Protein AF-A0A917EEJ2-F1 (afdb_monomer_lite)

Sequence (132 aa):
MGRVHAFSAGSQPAGRVHPQSFKLLEELGHDTSQARSKSWDEFAAPDAPEMDMVITVCASAAGETCPIWPGAPVRAHWGVDDPAAAPEDQWEDAFRTAYDILHRRATALLKLPVETMDAGELKAALDRIGKK

Radius of gyration: 15.25 Å; chains: 1; bounding box: 37×32×36 Å

Organism: NCBI:txid1387277

Secondary structure (DSSP, 8-state):
--SS-----BSS--SS--HHHHHHHHHTT---TT----BGGGGSSTTSPPPSEEEE-SHHHHHS-----TT--EEEE-----GGGS-GGGHHHHHHHHHHHHHHHHHHHTTS-GGG--HHHHHHHHHHHHT-

Structure (mmCIF, N/CA/C/O backbone):
data_AF-A0A917EEJ2-F1
#
_entry.id   AF-A0A917EEJ2-F1
#
loop_
_atom_site.group_PDB
_atom_site.id
_atom_site.type_symbol
_atom_site.label_atom_id
_atom_site.label_alt_id
_atom_site.label_comp_id
_atom_site.label_asym_id
_atom_site.label_entity_id
_atom_site.label_seq_id
_atom_site.pdbx_PDB_ins_code
_atom_site.Cartn_x
_atom_site.Cartn_y
_atom_site.Cartn_z
_atom_site.occupancy
_atom_site.B_iso_or_equiv
_atom_site.auth_seq_id
_atom_site.auth_comp_id
_atom_site.auth_asym_id
_atom_site.auth_atom_id
_atom_site.pdbx_PDB_model_num
ATOM 1 N N . MET A 1 1 ? 1.537 -21.174 -5.468 1.00 51.12 1 MET A N 1
ATOM 2 C CA . MET A 1 1 ? 2.395 -19.974 -5.568 1.00 51.12 1 MET A CA 1
ATOM 3 C C . MET A 1 1 ? 1.581 -18.871 -6.216 1.00 51.12 1 MET A C 1
ATOM 5 O O . MET A 1 1 ? 0.923 -19.145 -7.213 1.00 51.12 1 MET A O 1
ATOM 9 N N . GLY A 1 2 ? 1.523 -17.695 -5.588 1.00 72.31 2 GLY A N 1
ATOM 10 C CA . GLY A 1 2 ? 0.809 -16.533 -6.127 1.00 72.31 2 GLY A CA 1
ATOM 11 C C . GLY A 1 2 ? 1.629 -15.834 -7.213 1.00 72.31 2 GLY A C 1
ATOM 12 O O . GLY A 1 2 ? 2.841 -16.001 -7.260 1.00 72.31 2 GLY A O 1
ATOM 13 N N . ARG A 1 3 ? 0.969 -15.062 -8.086 1.00 89.62 3 ARG A N 1
ATOM 14 C CA . ARG A 1 3 ? 1.628 -14.314 -9.176 1.00 89.62 3 ARG A CA 1
ATOM 15 C C . ARG A 1 3 ? 2.523 -13.175 -8.667 1.00 89.62 3 ARG A C 1
ATOM 17 O O . ARG A 1 3 ? 3.504 -12.835 -9.305 1.00 89.62 3 ARG A O 1
ATOM 24 N N . VAL A 1 4 ? 2.171 -12.603 -7.515 1.00 90.81 4 VAL A N 1
ATOM 25 C CA . VAL A 1 4 ? 2.891 -11.508 -6.855 1.00 90.81 4 VAL A CA 1
ATOM 26 C C . VAL A 1 4 ? 3.161 -11.906 -5.410 1.00 90.81 4 VAL A C 1
ATOM 28 O O . VAL A 1 4 ? 2.267 -12.422 -4.734 1.00 90.81 4 VAL A O 1
ATOM 31 N N . HIS A 1 5 ? 4.377 -11.648 -4.935 1.00 91.69 5 HIS A N 1
ATOM 32 C CA . HIS A 1 5 ? 4.740 -11.757 -3.526 1.00 91.69 5 HIS A CA 1
ATOM 33 C C . HIS A 1 5 ? 4.785 -10.352 -2.926 1.00 91.69 5 HIS A C 1
ATOM 35 O O . HIS A 1 5 ? 5.546 -9.504 -3.379 1.00 91.69 5 HIS A O 1
ATOM 41 N N . ALA A 1 6 ? 3.925 -10.093 -1.941 1.00 92.31 6 ALA A N 1
ATOM 42 C CA . ALA A 1 6 ? 3.787 -8.775 -1.337 1.00 92.31 6 ALA A CA 1
ATOM 43 C C . ALA A 1 6 ? 4.414 -8.740 0.057 1.00 92.31 6 ALA A C 1
ATOM 45 O O . ALA A 1 6 ? 4.219 -9.644 0.871 1.00 92.31 6 ALA A O 1
ATOM 46 N N . PHE A 1 7 ? 5.113 -7.646 0.338 1.00 93.56 7 PHE A N 1
ATOM 47 C CA . PHE A 1 7 ? 5.716 -7.351 1.628 1.00 93.56 7 PHE A CA 1
ATOM 48 C C . PHE A 1 7 ? 5.334 -5.930 2.062 1.00 93.56 7 PHE A C 1
ATOM 50 O O . PHE A 1 7 ? 4.984 -5.093 1.232 1.00 93.56 7 PHE A O 1
ATOM 57 N N . SER A 1 8 ? 5.389 -5.654 3.364 1.00 92.88 8 SER A N 1
ATOM 58 C CA . SER A 1 8 ? 5.117 -4.330 3.935 1.00 92.88 8 SER A CA 1
ATOM 59 C C . SER A 1 8 ? 6.152 -3.981 4.996 1.00 92.88 8 SER A C 1
ATOM 61 O O . SER A 1 8 ? 6.648 -4.864 5.691 1.00 92.88 8 SER A O 1
ATOM 63 N N . ALA A 1 9 ? 6.488 -2.702 5.125 1.00 91.88 9 ALA A N 1
ATOM 64 C CA . ALA A 1 9 ? 7.411 -2.205 6.136 1.00 91.88 9 ALA A CA 1
ATOM 65 C C . ALA A 1 9 ? 7.217 -0.702 6.352 1.00 91.88 9 ALA A C 1
ATOM 67 O O . ALA A 1 9 ? 6.646 -0.023 5.498 1.00 91.88 9 ALA A O 1
ATOM 68 N N . GLY A 1 10 ? 7.711 -0.189 7.477 1.00 88.38 10 GLY A N 1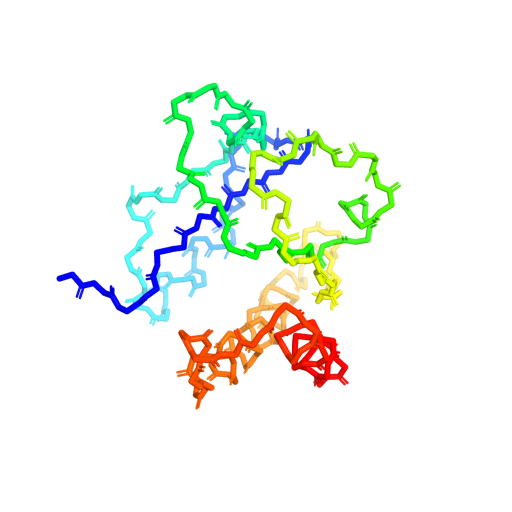
ATOM 69 C CA . GLY A 1 10 ? 7.812 1.245 7.743 1.00 88.38 10 GLY A CA 1
ATOM 70 C C . GLY A 1 10 ? 9.264 1.669 7.933 1.00 88.38 10 GLY A C 1
ATOM 71 O O . GLY A 1 10 ? 10.087 0.862 8.362 1.00 88.38 10 GLY A O 1
ATOM 72 N N . SER A 1 11 ? 9.566 2.935 7.652 1.00 83.88 11 SER A N 1
ATOM 73 C CA . SER A 1 11 ? 10.863 3.529 7.993 1.00 83.88 11 SER A CA 1
ATOM 74 C C . SER A 1 11 ? 11.027 3.720 9.501 1.00 83.88 11 SER A C 1
ATOM 76 O O . SER A 1 11 ? 12.089 3.479 10.065 1.00 83.88 11 SER A O 1
ATOM 78 N N . GLN A 1 12 ? 9.933 4.085 10.171 1.00 83.06 12 GLN A N 1
ATOM 79 C CA . GLN A 1 12 ? 9.824 4.1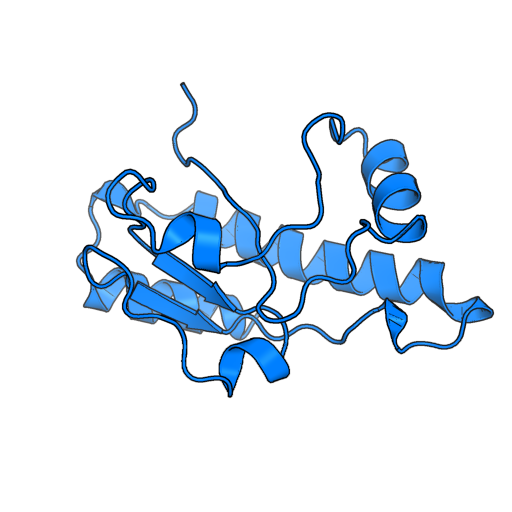91 11.623 1.00 83.06 12 GLN A CA 1
ATOM 80 C C . GLN A 1 12 ? 8.603 3.387 12.092 1.00 83.06 12 GLN A C 1
ATOM 82 O O . GLN A 1 12 ? 7.531 3.947 12.326 1.00 83.06 12 GLN A O 1
ATOM 87 N N . PRO A 1 13 ? 8.705 2.047 12.159 1.00 84.31 13 PRO A N 1
ATOM 88 C CA . PRO A 1 13 ? 7.574 1.203 12.521 1.00 84.31 13 PRO A CA 1
ATOM 89 C C . PRO A 1 13 ? 7.140 1.451 13.972 1.00 84.31 13 PRO A C 1
ATOM 91 O O . PRO A 1 13 ? 7.955 1.395 14.888 1.00 84.31 13 PRO A O 1
ATOM 94 N N . ALA A 1 14 ? 5.835 1.603 14.209 1.00 84.56 14 ALA A N 1
ATOM 95 C CA . ALA A 1 14 ? 5.266 1.807 15.550 1.00 84.56 14 ALA A CA 1
ATOM 96 C C . ALA A 1 14 ? 5.365 0.574 16.480 1.00 84.56 14 ALA A C 1
ATOM 98 O O . ALA A 1 14 ? 4.870 0.591 17.605 1.00 84.56 14 ALA A O 1
ATOM 99 N N . GLY A 1 15 ? 5.935 -0.535 16.000 1.00 88.12 15 GLY A N 1
ATOM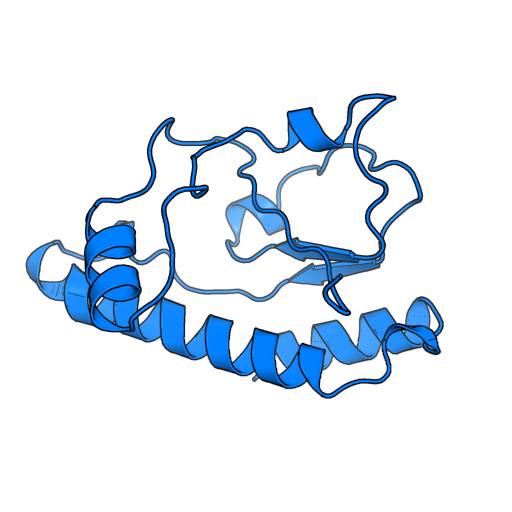 100 C CA . GLY A 1 15 ? 6.067 -1.802 16.729 1.00 88.12 15 GLY A CA 1
ATOM 101 C C . GLY A 1 15 ? 4.782 -2.635 16.805 1.00 88.12 15 GLY A C 1
ATOM 102 O O . GLY A 1 15 ? 4.842 -3.820 17.119 1.00 88.12 15 GLY A O 1
ATOM 103 N N . ARG A 1 16 ? 3.627 -2.064 16.449 1.00 90.44 16 ARG A N 1
ATOM 104 C CA . ARG A 1 16 ? 2.336 -2.760 16.370 1.00 90.44 16 ARG A CA 1
ATOM 105 C C . ARG A 1 16 ? 1.523 -2.284 15.173 1.00 90.44 16 ARG A C 1
ATOM 107 O O . ARG A 1 16 ? 1.636 -1.135 14.760 1.00 90.44 16 ARG A O 1
ATOM 114 N N . VAL A 1 17 ? 0.688 -3.171 14.642 1.00 93.00 17 VAL A N 1
ATOM 115 C CA . VAL A 1 17 ? -0.344 -2.802 13.666 1.00 93.00 17 VAL A CA 1
ATOM 116 C C . VAL A 1 17 ? -1.496 -2.129 14.418 1.00 93.00 17 VAL A C 1
ATOM 118 O O . VAL A 1 17 ? -1.818 -2.525 15.541 1.00 93.00 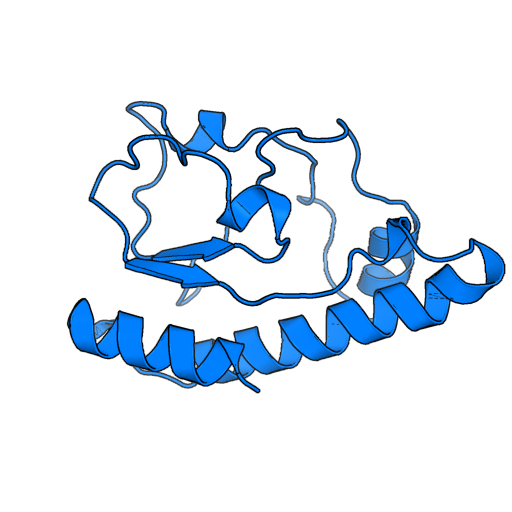17 VAL A O 1
ATOM 121 N N . HIS A 1 18 ? -2.089 -1.088 13.833 1.00 94.69 18 HIS A N 1
ATOM 122 C CA . HIS A 1 18 ? -3.184 -0.358 14.467 1.00 94.69 18 HIS A CA 1
ATOM 123 C C . HIS A 1 18 ? -4.423 -1.267 14.627 1.00 94.69 18 HIS A C 1
ATOM 125 O O . HIS A 1 18 ? -4.799 -1.925 13.655 1.00 94.69 18 HIS A O 1
ATOM 131 N N . PRO A 1 19 ? -5.102 -1.302 15.794 1.00 95.25 19 PRO A N 1
ATOM 132 C CA . PRO A 1 19 ? -6.257 -2.184 16.009 1.00 95.25 19 PRO A CA 1
ATOM 133 C C . PRO A 1 19 ? -7.384 -1.989 14.989 1.00 95.25 19 PRO A C 1
ATOM 135 O O . PRO A 1 19 ? -7.982 -2.960 14.536 1.00 95.25 19 PRO A O 1
ATOM 138 N N . GLN A 1 20 ? -7.622 -0.743 14.565 1.00 96.25 20 GLN A N 1
ATOM 139 C CA . GLN A 1 20 ? -8.625 -0.438 13.542 1.00 96.25 20 GLN A CA 1
ATOM 140 C C . GLN A 1 20 ? -8.300 -1.074 12.178 1.00 96.25 20 GLN A C 1
ATOM 142 O O . GLN A 1 20 ? -9.219 -1.459 11.458 1.00 96.25 20 GLN A O 1
ATOM 147 N N . SER A 1 21 ? -7.014 -1.250 11.833 1.00 95.75 21 SER A N 1
ATOM 148 C CA . SER A 1 21 ? -6.621 -1.997 10.632 1.00 95.75 21 SER A CA 1
ATOM 149 C C . SER A 1 21 ? -7.073 -3.451 10.722 1.00 95.75 21 SER A C 1
ATOM 151 O O . SER A 1 21 ? -7.630 -3.964 9.759 1.00 95.75 21 SER A O 1
ATOM 153 N N . PHE A 1 22 ? -6.848 -4.111 11.864 1.00 95.88 22 PHE A N 1
ATOM 154 C CA . PHE A 1 22 ? -7.267 -5.501 12.056 1.00 95.88 22 PHE A CA 1
ATOM 155 C C . PHE A 1 22 ? -8.782 -5.638 12.006 1.00 95.88 22 PHE A C 1
ATOM 157 O O . PHE A 1 22 ? -9.267 -6.438 11.213 1.00 95.88 22 PHE A O 1
ATOM 164 N N . LYS A 1 23 ? -9.514 -4.793 12.748 1.00 96.44 23 LYS A N 1
ATOM 165 C CA . LYS A 1 23 ? -10.985 -4.768 12.738 1.00 96.44 23 LYS A CA 1
ATOM 166 C C . LYS A 1 23 ? -11.526 -4.716 11.306 1.00 96.44 23 LYS A C 1
ATOM 168 O O . LYS A 1 23 ? -12.284 -5.589 10.901 1.00 96.44 23 LYS A O 1
ATOM 173 N N . LEU A 1 24 ? -11.085 -3.730 10.521 1.00 97.62 24 LEU A N 1
ATOM 174 C CA . LEU A 1 24 ? -11.550 -3.553 9.145 1.00 97.62 24 LEU A CA 1
ATOM 175 C C . LEU A 1 24 ? -11.176 -4.737 8.241 1.00 97.62 24 LEU A C 1
ATOM 177 O O . LEU A 1 24 ? -11.989 -5.189 7.439 1.00 97.62 24 LEU A O 1
ATOM 181 N N . LEU A 1 25 ? -9.939 -5.229 8.331 1.00 96.81 25 LEU A N 1
ATOM 182 C CA . LEU A 1 25 ? -9.474 -6.328 7.484 1.00 96.81 25 LEU A CA 1
ATOM 183 C C . LEU A 1 25 ? -10.197 -7.643 7.805 1.00 96.81 25 LEU A C 1
ATOM 185 O O . LEU A 1 25 ? -10.556 -8.366 6.878 1.00 96.81 25 LEU A O 1
ATOM 189 N N . GLU A 1 26 ? -10.462 -7.919 9.080 1.00 96.06 26 GLU A N 1
ATOM 190 C CA . GLU A 1 26 ? -11.236 -9.078 9.534 1.00 96.06 26 GLU A CA 1
ATOM 191 C C . GLU A 1 26 ? -12.702 -8.995 9.089 1.00 96.06 26 GLU A C 1
ATOM 193 O O . GLU A 1 26 ? -13.232 -9.972 8.561 1.00 96.06 26 GLU A O 1
ATOM 198 N N . GLU A 1 27 ? -13.344 -7.826 9.207 1.00 96.88 27 GLU A N 1
ATOM 199 C CA . GLU A 1 27 ? -14.707 -7.584 8.697 1.00 96.88 27 GLU A CA 1
ATOM 200 C C . GLU A 1 27 ? -14.825 -7.845 7.189 1.00 96.88 27 GLU A C 1
ATOM 202 O O . GLU A 1 27 ? -15.852 -8.321 6.705 1.00 96.88 27 GLU A O 1
ATOM 207 N N . LEU A 1 28 ? -13.764 -7.542 6.441 1.00 96.94 28 LEU A N 1
ATOM 208 C CA . LEU A 1 28 ? -13.672 -7.773 5.000 1.00 96.94 28 LEU A CA 1
ATOM 209 C C . LEU A 1 28 ? -13.201 -9.195 4.641 1.00 96.94 28 LEU A C 1
ATOM 211 O O . LEU A 1 28 ? -13.079 -9.511 3.456 1.00 96.94 28 LEU A O 1
ATOM 215 N N . GLY A 1 29 ? -12.951 -10.052 5.635 1.00 96.62 29 GLY A N 1
ATOM 216 C CA . GLY A 1 29 ? -12.586 -11.457 5.452 1.00 96.62 29 GLY A CA 1
ATOM 217 C C . GLY A 1 29 ? -11.130 -11.706 5.050 1.00 96.62 29 GLY A C 1
ATOM 218 O O . GLY A 1 29 ? -10.839 -12.754 4.470 1.00 96.62 29 GLY A O 1
ATOM 219 N N . HIS A 1 30 ? -10.211 -10.772 5.317 1.00 94.81 30 HIS A N 1
ATOM 220 C CA . HIS A 1 30 ? -8.777 -10.969 5.067 1.00 94.81 30 HIS A CA 1
ATOM 221 C C . HIS A 1 30 ? -8.121 -11.778 6.188 1.00 94.81 30 HIS A C 1
ATOM 223 O O . HIS A 1 30 ? -8.371 -11.539 7.367 1.00 94.81 30 HIS A O 1
ATOM 229 N N . ASP A 1 31 ? -7.213 -12.685 5.823 1.00 93.25 31 ASP A N 1
ATOM 230 C CA . ASP A 1 31 ? -6.313 -13.326 6.785 1.00 93.25 31 ASP A CA 1
ATOM 231 C C . ASP A 1 31 ? -5.202 -12.346 7.185 1.00 93.25 31 ASP A C 1
ATOM 233 O O . ASP A 1 31 ? -4.361 -11.951 6.373 1.00 93.25 31 ASP A O 1
ATOM 237 N N . THR A 1 32 ? -5.209 -11.946 8.453 1.00 92.69 32 THR A N 1
ATOM 238 C CA . THR A 1 32 ? -4.264 -10.991 9.039 1.00 92.69 32 THR A CA 1
ATOM 239 C C . THR A 1 32 ? -3.220 -11.662 9.933 1.00 92.69 32 THR A C 1
ATOM 241 O O . THR A 1 32 ? -2.385 -10.969 10.514 1.00 92.69 32 THR A O 1
ATOM 244 N N . SER A 1 33 ? -3.198 -12.997 10.022 1.00 90.62 33 SER A N 1
ATOM 245 C CA . SER A 1 33 ? -2.351 -13.752 10.961 1.00 90.62 33 SER A CA 1
ATOM 246 C C . SER A 1 33 ? -0.847 -13.505 10.795 1.00 90.62 33 SER A C 1
ATOM 248 O O . SER A 1 33 ? -0.082 -13.638 11.748 1.00 90.62 33 SER A O 1
ATOM 250 N N . GLN A 1 34 ? -0.417 -13.125 9.590 1.00 89.38 34 GLN A N 1
ATOM 251 C CA . GLN A 1 34 ? 0.979 -12.819 9.260 1.00 89.38 34 GLN A CA 1
ATOM 252 C C . GLN A 1 34 ? 1.300 -11.314 9.302 1.00 89.38 34 GLN A C 1
ATOM 254 O O . GLN A 1 34 ? 2.450 -10.916 9.083 1.00 89.38 34 GLN A O 1
ATOM 259 N N . ALA A 1 35 ? 0.307 -10.453 9.548 1.00 92.44 35 ALA A N 1
ATOM 260 C CA . ALA A 1 35 ? 0.504 -9.011 9.561 1.00 92.44 35 ALA A CA 1
ATOM 261 C C . ALA A 1 35 ? 1.249 -8.583 10.832 1.00 92.44 35 ALA A C 1
ATOM 263 O O . ALA A 1 35 ? 0.793 -8.785 11.956 1.00 92.44 35 ALA A O 1
ATOM 264 N N . ARG A 1 36 ? 2.404 -7.940 10.648 1.00 94.25 36 ARG A N 1
ATOM 265 C CA . ARG A 1 36 ? 3.203 -7.372 11.738 1.00 94.25 36 ARG A CA 1
ATOM 266 C C . ARG A 1 36 ? 3.839 -6.053 11.327 1.00 94.25 36 ARG A C 1
ATOM 268 O O . ARG A 1 36 ? 4.151 -5.844 10.157 1.00 94.25 36 ARG A O 1
ATOM 275 N N . SER A 1 37 ? 4.082 -5.198 12.315 1.00 92.75 37 SER A N 1
ATOM 276 C CA . SER A 1 37 ? 4.861 -3.973 12.140 1.00 92.75 37 SER A CA 1
ATOM 277 C C . SER A 1 37 ? 6.352 -4.309 12.113 1.00 92.75 37 SER A C 1
ATOM 279 O O . SER A 1 37 ? 6.836 -5.007 13.004 1.00 92.75 37 SER A O 1
ATOM 281 N N . LYS A 1 38 ? 7.078 -3.819 11.104 1.00 93.00 38 LYS A N 1
ATOM 282 C CA . LYS A 1 38 ? 8.500 -4.128 10.890 1.00 93.00 38 LYS A CA 1
ATOM 283 C C . LYS A 1 38 ? 9.255 -3.014 10.181 1.00 93.00 38 LYS A C 1
ATOM 285 O O . LYS A 1 38 ? 8.637 -2.251 9.435 1.00 93.00 38 LYS A O 1
ATOM 290 N N . SER A 1 39 ? 10.562 -2.925 10.440 1.00 91.00 39 SER A N 1
ATOM 291 C CA . SER A 1 39 ? 11.428 -1.951 9.767 1.00 91.00 39 SER A CA 1
ATOM 292 C C . SER A 1 39 ? 11.665 -2.387 8.331 1.00 91.00 39 SER A C 1
ATOM 294 O O . SER A 1 39 ? 11.790 -3.578 8.043 1.00 91.00 39 SER A O 1
ATOM 296 N N . TRP A 1 40 ? 11.767 -1.418 7.431 1.00 87.81 40 TRP A N 1
ATOM 297 C CA . TRP A 1 40 ? 12.180 -1.660 6.055 1.00 87.81 40 TRP A CA 1
ATOM 298 C C . TRP A 1 40 ? 13.635 -2.141 5.936 1.00 87.81 40 TRP A C 1
ATOM 300 O O . TRP A 1 40 ? 13.990 -2.718 4.913 1.00 87.81 40 TRP A O 1
ATOM 310 N N . ASP A 1 41 ? 14.436 -2.013 7.001 1.00 87.06 41 ASP A N 1
ATOM 311 C CA . ASP A 1 41 ? 15.827 -2.474 7.046 1.00 87.06 41 ASP A CA 1
ATOM 312 C C . ASP A 1 41 ? 15.914 -3.999 6.920 1.00 87.06 41 ASP A C 1
ATOM 314 O O . ASP A 1 41 ? 16.893 -4.518 6.391 1.00 87.06 41 ASP A O 1
ATOM 318 N N . GLU A 1 42 ? 14.861 -4.722 7.329 1.00 88.94 42 GLU A N 1
ATOM 319 C CA . GLU A 1 42 ? 14.751 -6.174 7.126 1.00 88.94 42 GLU A CA 1
ATOM 320 C C . GLU A 1 42 ? 14.839 -6.561 5.644 1.00 88.94 42 GLU A C 1
ATOM 322 O O . GLU A 1 42 ? 15.243 -7.670 5.314 1.00 88.94 42 GLU A O 1
ATOM 327 N N . PHE A 1 43 ? 14.470 -5.646 4.747 1.00 88.81 43 PHE A N 1
ATOM 328 C CA . PHE A 1 43 ? 14.469 -5.868 3.307 1.00 88.81 43 PHE A CA 1
ATOM 329 C C . PHE A 1 43 ? 15.728 -5.306 2.616 1.00 88.81 43 PHE A C 1
ATOM 331 O O . PHE A 1 43 ? 15.876 -5.437 1.404 1.00 88.81 43 PHE A O 1
ATOM 338 N N . ALA A 1 44 ? 16.628 -4.666 3.369 1.00 83.19 44 ALA A N 1
ATOM 339 C CA . ALA A 1 44 ? 17.925 -4.186 2.886 1.00 83.19 44 ALA A CA 1
ATOM 340 C C . ALA A 1 44 ? 19.082 -5.137 3.257 1.00 83.19 44 ALA A C 1
ATOM 342 O O . ALA A 1 44 ? 20.237 -4.874 2.915 1.00 83.19 44 ALA A O 1
ATOM 343 N N . ALA A 1 45 ? 18.788 -6.228 3.971 1.00 85.81 45 ALA A N 1
ATOM 344 C CA . ALA A 1 45 ? 19.765 -7.242 4.340 1.00 85.81 45 ALA A CA 1
ATOM 345 C C . ALA A 1 45 ? 20.250 -8.048 3.111 1.00 85.81 45 ALA A C 1
ATOM 347 O O . ALA A 1 45 ? 19.517 -8.168 2.130 1.00 85.81 45 ALA A O 1
ATOM 348 N N . PRO A 1 46 ? 21.464 -8.635 3.139 1.00 82.19 46 PRO A N 1
ATOM 349 C CA . PRO A 1 46 ? 22.004 -9.400 2.008 1.00 82.19 46 PRO A CA 1
ATOM 350 C C . PRO A 1 46 ? 21.170 -10.619 1.585 1.00 82.19 46 PRO A C 1
ATOM 352 O O . PRO A 1 46 ? 21.270 -11.059 0.445 1.00 82.19 46 PRO A O 1
ATOM 355 N N . ASP A 1 47 ? 20.392 -11.185 2.504 1.00 85.25 47 ASP A N 1
ATOM 356 C CA . ASP A 1 47 ? 19.507 -12.336 2.314 1.00 85.25 47 ASP A CA 1
ATOM 357 C C . ASP A 1 47 ? 18.033 -11.938 2.140 1.00 85.25 47 ASP A C 1
ATOM 359 O O . ASP A 1 47 ? 17.156 -12.803 2.053 1.00 85.25 47 ASP A O 1
ATOM 363 N N . ALA A 1 48 ? 17.751 -10.634 2.086 1.00 86.31 48 ALA A N 1
ATOM 364 C CA . ALA A 1 48 ? 16.412 -10.133 1.852 1.00 86.31 48 ALA A CA 1
ATOM 365 C C . ALA A 1 48 ? 15.899 -10.544 0.462 1.00 86.31 48 ALA A C 1
ATOM 367 O O . ALA A 1 48 ? 16.677 -10.641 -0.491 1.00 86.31 48 ALA A O 1
ATOM 368 N N . PRO A 1 49 ? 14.578 -10.750 0.312 1.00 88.12 49 PRO A N 1
ATOM 369 C CA . PRO A 1 49 ? 13.993 -10.958 -1.002 1.00 88.12 49 PRO A CA 1
ATOM 370 C C . PRO A 1 49 ? 14.271 -9.752 -1.907 1.00 88.12 49 PRO A C 1
ATOM 372 O O . PRO A 1 49 ? 14.096 -8.603 -1.497 1.00 88.12 49 PRO A O 1
ATOM 375 N N . GLU A 1 50 ? 14.672 -10.025 -3.148 1.00 88.94 50 GLU A N 1
ATOM 376 C CA . GLU A 1 50 ? 14.833 -8.988 -4.163 1.00 88.94 50 GLU A CA 1
ATOM 377 C C . GLU A 1 50 ? 13.467 -8.408 -4.534 1.00 88.94 50 GLU A C 1
ATOM 379 O O . GLU A 1 50 ? 12.500 -9.137 -4.766 1.00 88.94 50 GLU A O 1
ATOM 384 N N . MET A 1 51 ? 13.386 -7.079 -4.556 1.00 91.25 51 MET A N 1
ATOM 385 C CA . MET A 1 51 ? 12.161 -6.363 -4.889 1.00 91.25 51 MET A CA 1
ATOM 386 C C . MET A 1 51 ? 12.215 -5.915 -6.344 1.00 91.25 51 MET A C 1
ATOM 388 O O . MET A 1 51 ? 13.152 -5.227 -6.741 1.00 91.25 51 MET A O 1
ATOM 392 N N . ASP A 1 52 ? 11.164 -6.206 -7.109 1.00 92.25 52 ASP A N 1
ATOM 393 C CA . ASP A 1 52 ? 10.984 -5.636 -8.451 1.00 92.25 52 ASP A CA 1
ATOM 394 C C . ASP A 1 52 ? 10.470 -4.190 -8.382 1.00 92.25 52 ASP A C 1
ATOM 396 O O . ASP A 1 52 ? 10.781 -3.338 -9.221 1.00 92.25 52 ASP A O 1
ATOM 400 N N . MET A 1 53 ? 9.661 -3.893 -7.359 1.00 92.94 53 MET A N 1
ATOM 401 C CA . MET A 1 53 ? 9.053 -2.583 -7.161 1.00 92.94 53 MET A CA 1
ATOM 402 C C . MET A 1 53 ? 8.835 -2.242 -5.688 1.00 92.94 53 MET A C 1
ATOM 404 O O . MET A 1 53 ? 8.531 -3.106 -4.868 1.00 92.94 53 MET A O 1
ATOM 408 N N . VAL A 1 54 ? 8.933 -0.952 -5.367 1.00 92.94 54 VAL A N 1
ATOM 409 C CA . VAL A 1 54 ? 8.671 -0.393 -4.035 1.00 92.94 54 VAL A CA 1
ATOM 410 C C . VAL A 1 54 ? 7.661 0.742 -4.164 1.00 92.94 54 VAL A C 1
ATOM 412 O O . VAL A 1 54 ? 7.859 1.693 -4.923 1.00 92.94 54 VAL A O 1
ATOM 415 N N . ILE A 1 55 ? 6.569 0.645 -3.407 1.00 93.44 55 ILE A N 1
ATOM 416 C CA . ILE A 1 55 ? 5.472 1.613 -3.425 1.00 93.44 55 ILE A CA 1
ATOM 417 C C . ILE A 1 55 ? 5.385 2.272 -2.052 1.00 93.44 55 ILE A C 1
ATOM 419 O O . ILE A 1 55 ? 5.060 1.616 -1.064 1.00 93.44 55 ILE A O 1
ATOM 423 N N . THR A 1 56 ? 5.650 3.574 -1.983 1.00 92.00 56 THR A N 1
ATOM 424 C CA . THR A 1 56 ? 5.451 4.352 -0.755 1.00 92.00 56 THR A CA 1
ATOM 425 C C . THR A 1 56 ? 4.012 4.849 -0.692 1.00 92.00 56 THR A C 1
ATOM 427 O O . THR A 1 56 ? 3.485 5.354 -1.682 1.00 92.00 56 THR A O 1
ATOM 430 N N . VAL A 1 57 ? 3.362 4.714 0.464 1.00 90.12 57 VAL A N 1
ATOM 431 C CA . VAL A 1 57 ? 1.946 5.100 0.635 1.00 90.12 57 VAL A CA 1
ATOM 432 C C . VAL A 1 57 ? 1.765 6.365 1.469 1.00 90.12 57 VAL A C 1
ATOM 434 O O . VAL A 1 57 ? 0.866 7.148 1.190 1.00 90.12 57 VAL A O 1
ATOM 437 N N . CYS A 1 58 ? 2.651 6.626 2.432 1.00 79.31 58 CYS A N 1
ATOM 438 C CA . CYS A 1 58 ? 2.658 7.873 3.192 1.00 79.31 58 CYS A CA 1
ATOM 439 C C . CYS A 1 58 ? 3.680 8.866 2.622 1.00 79.31 58 CYS A C 1
ATOM 441 O O . CYS A 1 58 ? 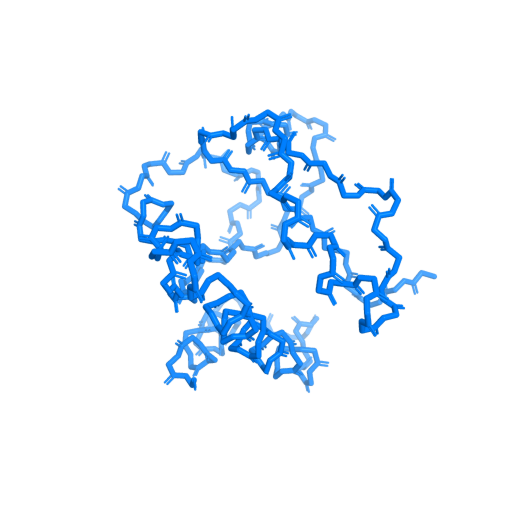4.689 8.482 2.021 1.00 79.31 58 CYS A O 1
ATOM 443 N N . ALA A 1 59 ? 3.424 10.160 2.827 1.00 63.84 59 ALA A N 1
ATOM 444 C CA . ALA A 1 59 ? 4.326 11.222 2.390 1.00 63.84 59 ALA A CA 1
ATOM 445 C C . ALA A 1 59 ? 5.678 11.188 3.128 1.00 63.84 59 ALA A C 1
ATOM 447 O O . ALA A 1 59 ? 6.698 11.512 2.521 1.00 63.84 59 ALA A O 1
ATOM 448 N N . SER A 1 60 ? 5.713 10.745 4.395 1.00 61.50 60 SER A N 1
ATOM 449 C CA . SER A 1 60 ? 6.975 10.612 5.141 1.00 61.50 60 SER A CA 1
ATOM 450 C C . SER A 1 60 ? 7.905 9.596 4.472 1.00 61.50 60 SER A C 1
ATOM 452 O O . SER A 1 60 ? 9.035 9.930 4.135 1.00 61.50 60 SER A O 1
ATOM 454 N N . ALA A 1 61 ? 7.392 8.415 4.110 1.00 60.56 61 ALA A N 1
ATOM 455 C CA . ALA A 1 61 ? 8.172 7.398 3.405 1.00 60.56 61 ALA A CA 1
ATOM 456 C C . ALA A 1 61 ? 8.588 7.830 1.989 1.00 60.56 61 ALA A C 1
ATOM 458 O O . ALA A 1 61 ? 9.583 7.337 1.465 1.00 60.56 61 ALA A O 1
ATOM 459 N N . ALA A 1 62 ? 7.838 8.733 1.350 1.00 61.06 62 ALA A N 1
ATOM 460 C CA . ALA A 1 62 ? 8.193 9.268 0.037 1.00 61.06 62 ALA A CA 1
ATOM 461 C C . ALA A 1 62 ? 9.345 10.288 0.090 1.00 61.06 62 ALA A C 1
ATOM 463 O O . ALA A 1 62 ? 10.096 10.397 -0.880 1.00 61.06 62 ALA A O 1
ATOM 464 N N . GLY A 1 63 ? 9.462 11.040 1.191 1.00 57.00 63 GLY A N 1
ATOM 465 C CA . GLY A 1 63 ? 10.483 12.076 1.392 1.00 57.00 63 GLY A CA 1
ATOM 466 C C . GLY A 1 63 ? 11.749 11.598 2.105 1.00 57.00 63 GLY A C 1
ATOM 467 O O . GLY A 1 63 ? 12.759 12.300 2.088 1.00 57.00 63 GLY A O 1
ATOM 468 N N . GLU A 1 64 ? 11.715 10.421 2.725 1.00 60.97 64 GLU A N 1
ATOM 469 C CA . GLU A 1 64 ? 12.868 9.831 3.396 1.00 60.97 64 GLU A CA 1
ATOM 470 C C . GLU A 1 64 ? 13.839 9.172 2.405 1.00 60.97 64 GLU A C 1
ATOM 472 O O . GLU A 1 64 ? 13.447 8.575 1.396 1.00 60.97 64 GLU A O 1
ATOM 477 N N . THR A 1 65 ? 15.137 9.257 2.710 1.00 57.72 65 THR A N 1
ATOM 478 C CA . THR A 1 65 ? 16.173 8.539 1.964 1.00 57.72 65 THR A CA 1
ATOM 479 C C . THR A 1 65 ? 15.967 7.043 2.172 1.00 57.72 65 THR A C 1
ATOM 481 O O . THR A 1 65 ? 16.403 6.483 3.175 1.00 57.72 65 THR A O 1
ATOM 484 N N . CYS A 1 66 ? 15.279 6.400 1.227 1.00 62.38 66 CYS A N 1
ATOM 485 C CA . CYS A 1 66 ? 15.142 4.949 1.210 1.00 62.38 66 CYS A CA 1
ATOM 486 C C . CYS A 1 66 ? 16.530 4.288 1.270 1.00 62.38 66 CYS A C 1
ATOM 488 O O . CYS A 1 66 ? 17.459 4.792 0.623 1.00 62.38 66 CYS A O 1
ATOM 490 N N . PRO A 1 67 ? 16.673 3.150 1.973 1.00 64.62 67 PRO A N 1
ATOM 491 C CA . PRO A 1 67 ? 17.891 2.357 1.906 1.00 64.62 67 PRO A CA 1
ATOM 492 C C . PRO A 1 67 ? 18.202 1.973 0.453 1.00 64.62 67 PRO A C 1
ATOM 494 O O . PRO A 1 67 ? 17.322 1.956 -0.417 1.00 64.62 67 PRO A O 1
ATOM 497 N N . ILE A 1 68 ? 19.473 1.676 0.175 1.00 67.75 68 ILE A N 1
ATOM 498 C CA . ILE A 1 68 ? 19.860 1.125 -1.125 1.00 67.75 68 ILE A CA 1
ATOM 499 C C . ILE A 1 68 ? 19.290 -0.288 -1.198 1.00 67.75 68 ILE A C 1
ATOM 501 O O . ILE A 1 68 ? 19.834 -1.226 -0.625 1.00 67.75 68 ILE A O 1
ATOM 505 N N . TRP A 1 69 ? 18.167 -0.407 -1.892 1.00 75.12 69 TRP A N 1
ATOM 506 C CA . TRP A 1 69 ? 17.521 -1.673 -2.184 1.00 75.12 69 TRP A CA 1
ATOM 507 C C . TRP A 1 69 ? 18.387 -2.499 -3.148 1.00 75.12 69 TRP A C 1
ATOM 509 O O . TRP A 1 69 ? 18.743 -1.985 -4.219 1.00 75.12 69 TRP A O 1
ATOM 519 N N . PRO A 1 70 ? 18.701 -3.767 -2.824 1.00 70.94 70 PRO A N 1
ATOM 520 C CA . PRO A 1 70 ? 19.262 -4.701 -3.795 1.00 70.94 70 PRO A CA 1
ATOM 521 C C . PRO A 1 70 ? 18.402 -4.745 -5.070 1.00 70.94 70 PRO A C 1
ATOM 523 O O . PRO A 1 70 ? 17.179 -4.641 -5.000 1.00 70.94 70 PRO A O 1
ATOM 526 N N . GLY A 1 71 ? 19.035 -4.832 -6.243 1.00 77.12 71 GLY A N 1
ATOM 527 C CA . GLY A 1 71 ? 18.335 -4.914 -7.536 1.00 77.12 71 GLY A CA 1
ATOM 528 C C . GLY A 1 71 ? 17.781 -3.596 -8.102 1.00 77.12 71 GLY A C 1
ATOM 529 O O . GLY A 1 71 ? 17.360 -3.577 -9.253 1.00 77.12 71 GLY A O 1
ATOM 530 N N . ALA A 1 72 ? 17.838 -2.483 -7.356 1.00 80.31 72 ALA A N 1
ATOM 531 C CA . ALA A 1 72 ? 17.334 -1.167 -7.781 1.00 80.31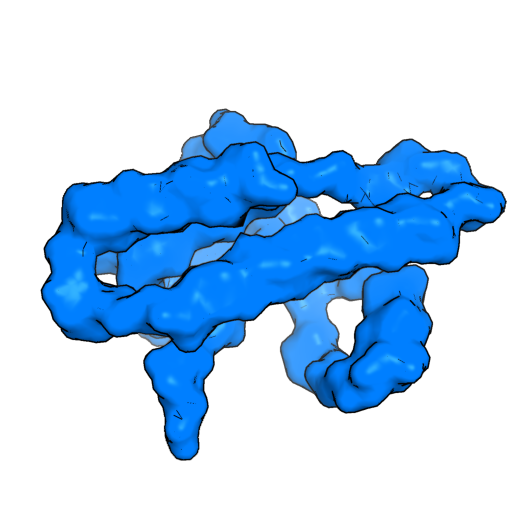 72 ALA A CA 1
ATOM 532 C C . ALA A 1 72 ? 15.858 -1.187 -8.271 1.00 80.31 72 ALA A C 1
ATOM 534 O O . ALA A 1 72 ? 15.586 -0.806 -9.414 1.00 80.31 72 ALA A O 1
ATOM 535 N N . PRO A 1 73 ? 14.898 -1.580 -7.406 1.00 89.12 73 PRO A N 1
ATOM 536 C CA . PRO A 1 73 ? 13.476 -1.669 -7.730 1.00 89.12 73 PRO A CA 1
ATOM 537 C C . PRO A 1 73 ? 12.911 -0.394 -8.348 1.00 89.12 73 PRO A C 1
ATOM 539 O O . PRO A 1 73 ? 13.276 0.733 -7.984 1.00 89.12 73 PRO A O 1
ATOM 542 N N . VAL A 1 74 ? 11.894 -0.569 -9.191 1.00 93.25 74 VAL A N 1
ATOM 543 C CA . VAL A 1 74 ? 11.071 0.543 -9.666 1.00 93.25 74 VAL A CA 1
ATOM 544 C C . VAL A 1 74 ? 10.319 1.161 -8.488 1.00 93.25 74 VAL A C 1
ATOM 546 O O . VAL A 1 74 ? 9.617 0.479 -7.746 1.00 93.25 74 VAL A O 1
ATOM 549 N N . ARG A 1 75 ? 10.433 2.481 -8.318 1.00 91.50 75 ARG A N 1
ATOM 550 C CA . ARG A 1 75 ? 9.801 3.202 -7.203 1.00 91.50 75 ARG A CA 1
ATOM 551 C C . ARG A 1 75 ? 8.583 3.994 -7.653 1.00 91.50 75 ARG A C 1
ATOM 553 O O . ARG A 1 75 ? 8.651 4.701 -8.656 1.00 91.50 75 ARG A O 1
ATOM 560 N N . ALA A 1 76 ? 7.511 3.953 -6.873 1.00 93.31 76 ALA A N 1
ATOM 561 C CA . ALA A 1 76 ? 6.331 4.789 -7.069 1.00 93.31 76 ALA A CA 1
ATOM 562 C C . ALA A 1 76 ? 5.759 5.274 -5.734 1.00 93.31 76 ALA A C 1
ATOM 564 O O . ALA A 1 76 ? 6.031 4.695 -4.684 1.00 93.31 76 ALA A O 1
ATOM 565 N N . HIS A 1 77 ? 4.950 6.331 -5.790 1.00 92.94 77 HIS A N 1
ATOM 566 C CA . HIS A 1 77 ? 4.254 6.865 -4.625 1.00 92.94 77 HIS A CA 1
ATOM 567 C C . HIS A 1 77 ? 2.742 6.830 -4.845 1.00 92.94 77 HIS A C 1
ATOM 569 O O . HIS A 1 77 ? 2.229 7.421 -5.797 1.00 92.94 77 HIS A O 1
ATOM 575 N N . TRP A 1 78 ? 2.031 6.131 -3.965 1.00 94.69 78 TRP A N 1
ATOM 576 C CA . TRP A 1 78 ? 0.575 6.028 -3.930 1.00 94.69 78 TRP A CA 1
ATOM 577 C C . TRP A 1 78 ? 0.054 6.694 -2.660 1.00 94.69 78 TRP A C 1
ATOM 579 O O . TRP A 1 78 ? -0.445 6.017 -1.763 1.00 94.69 78 TRP A O 1
ATOM 589 N N . GLY A 1 79 ? 0.177 8.022 -2.608 1.00 91.81 79 GLY A N 1
ATOM 590 C CA . GLY A 1 79 ? -0.216 8.837 -1.461 1.00 91.81 79 GLY A CA 1
ATOM 591 C C . GLY A 1 79 ? -1.626 8.527 -0.960 1.00 91.81 79 GLY A C 1
ATOM 592 O O . GLY A 1 79 ? -2.583 8.506 -1.744 1.00 91.81 79 GLY A O 1
ATOM 593 N N . VAL A 1 80 ? -1.730 8.275 0.338 1.00 92.12 80 VAL A N 1
ATOM 594 C CA . VAL A 1 80 ? -2.974 8.146 1.092 1.00 92.12 80 VAL A CA 1
ATOM 595 C C . VAL A 1 80 ? -2.803 8.889 2.413 1.00 92.12 80 VAL A C 1
ATOM 597 O O . VAL A 1 80 ? -1.707 8.885 2.983 1.00 92.12 80 VAL A O 1
ATOM 600 N N . ASP A 1 81 ? -3.861 9.549 2.875 1.00 91.44 81 ASP A N 1
ATOM 601 C CA . ASP A 1 81 ? -3.847 10.194 4.185 1.00 91.44 81 ASP A CA 1
ATOM 602 C C . ASP A 1 81 ? -3.668 9.133 5.275 1.00 91.44 81 ASP A C 1
ATOM 604 O O . ASP A 1 81 ? -4.206 8.029 5.163 1.00 91.44 81 ASP A O 1
ATOM 608 N N . ASP A 1 82 ? -2.893 9.451 6.316 1.00 91.56 82 ASP A N 1
ATOM 609 C CA . ASP A 1 82 ? -2.713 8.546 7.450 1.00 91.56 82 ASP A CA 1
ATOM 610 C C . ASP A 1 82 ? -4.025 8.470 8.246 1.00 91.56 82 ASP A C 1
ATOM 612 O O . ASP A 1 82 ? -4.400 9.452 8.898 1.00 91.56 82 ASP A O 1
ATOM 616 N N . PRO A 1 83 ? -4.735 7.328 8.232 1.00 93.69 83 PRO A N 1
ATOM 617 C CA . PRO A 1 83 ? -6.023 7.238 8.898 1.00 93.69 83 PRO A CA 1
ATOM 618 C C . PRO A 1 83 ? -5.894 7.287 10.428 1.00 93.69 83 PRO A C 1
ATOM 620 O O . PRO A 1 83 ? -6.869 7.612 11.101 1.00 93.69 83 PRO A O 1
ATOM 623 N N . ALA A 1 84 ? -4.707 7.019 10.989 1.00 92.19 84 ALA A N 1
ATOM 624 C CA . ALA A 1 84 ? -4.448 7.146 12.423 1.00 92.19 84 ALA A CA 1
ATOM 625 C C . ALA A 1 84 ? -4.260 8.607 12.873 1.00 92.19 84 ALA A C 1
ATOM 627 O O . ALA A 1 84 ? -4.334 8.889 14.068 1.00 92.19 84 ALA A O 1
ATOM 628 N N . ALA A 1 85 ? -4.038 9.538 11.937 1.00 92.44 85 ALA A N 1
ATOM 629 C CA . ALA A 1 85 ? -3.960 10.970 12.223 1.00 92.44 85 ALA A CA 1
ATOM 630 C C . ALA A 1 85 ? -5.343 11.646 12.299 1.00 92.44 85 ALA A C 1
ATOM 632 O O . ALA A 1 85 ? -5.441 12.793 12.740 1.00 92.44 85 ALA A O 1
ATOM 633 N N . ALA A 1 86 ? -6.410 10.959 11.874 1.00 94.75 86 ALA A N 1
ATOM 634 C CA . ALA A 1 86 ? -7.778 11.442 12.019 1.00 94.75 86 ALA A CA 1
ATOM 635 C C . ALA A 1 86 ? -8.237 11.403 13.494 1.00 94.75 86 ALA A C 1
ATOM 637 O O . ALA A 1 86 ? -7.701 10.620 14.287 1.00 94.75 86 ALA A O 1
ATOM 638 N N . PRO A 1 87 ? -9.245 12.212 13.875 1.00 96.38 87 PRO A N 1
ATOM 639 C CA . PRO A 1 87 ? -9.935 12.071 15.156 1.00 96.38 87 PRO A CA 1
ATOM 640 C C . PRO A 1 87 ? -10.458 10.644 15.379 1.00 96.38 87 PRO A C 1
ATOM 642 O O . PRO A 1 87 ? -10.902 9.989 14.437 1.00 96.38 87 PRO A O 1
ATOM 645 N N . GLU A 1 88 ? -10.417 10.166 16.625 1.00 95.31 88 GLU A N 1
ATOM 646 C CA . GLU A 1 88 ? -10.776 8.781 16.973 1.00 95.31 88 GLU A CA 1
ATOM 647 C C . GLU A 1 88 ? -12.220 8.418 16.598 1.00 95.31 88 GLU A C 1
ATOM 649 O O . GLU A 1 88 ? -12.482 7.320 16.109 1.00 95.31 88 GLU A O 1
ATOM 654 N N . ASP A 1 89 ? -13.148 9.365 16.730 1.00 96.94 89 ASP A N 1
ATOM 655 C CA . ASP A 1 89 ? -14.548 9.217 16.321 1.00 96.94 89 ASP A CA 1
ATOM 656 C C . ASP A 1 89 ? -14.738 9.101 14.797 1.00 96.94 89 ASP A C 1
ATOM 658 O O . ASP A 1 89 ? -15.812 8.714 14.344 1.00 96.94 89 ASP A O 1
ATOM 662 N N . GLN A 1 90 ? -13.697 9.382 14.007 1.00 97.25 90 GLN A N 1
ATOM 663 C CA . GLN A 1 90 ? -13.681 9.291 12.543 1.00 97.25 90 GLN A CA 1
ATOM 664 C C . GLN A 1 90 ? -12.784 8.160 12.021 1.00 97.25 90 GLN A C 1
ATOM 666 O O . GLN A 1 90 ? -12.671 7.975 10.807 1.00 97.25 90 GLN A O 1
ATOM 671 N N . TRP A 1 91 ? -12.144 7.378 12.899 1.00 97.12 91 TRP A N 1
ATOM 672 C CA . TRP A 1 91 ? -11.229 6.315 12.475 1.00 97.12 91 TRP A CA 1
ATOM 673 C C . TRP A 1 91 ? -11.899 5.284 11.571 1.00 97.12 91 TRP A C 1
ATOM 675 O O . TRP A 1 91 ? -11.276 4.810 10.628 1.00 97.12 91 TRP A O 1
ATOM 685 N N . GLU A 1 92 ? -13.160 4.928 11.799 1.00 96.62 92 GLU A N 1
ATOM 686 C CA . GLU A 1 92 ? -13.821 3.935 10.948 1.00 96.62 92 GLU A CA 1
ATOM 687 C C . GLU A 1 92 ? -13.880 4.369 9.478 1.00 96.62 92 GLU A C 1
ATOM 689 O O . GLU A 1 92 ? -13.448 3.618 8.596 1.00 96.62 92 GLU A O 1
ATOM 694 N N . ASP A 1 93 ? -14.299 5.608 9.229 1.00 97.62 93 ASP A N 1
ATOM 695 C CA . ASP A 1 93 ? -14.383 6.176 7.886 1.00 97.62 93 ASP A CA 1
ATOM 696 C C . ASP A 1 93 ? -12.997 6.437 7.286 1.00 97.62 93 ASP A C 1
ATOM 698 O O . ASP A 1 93 ? -12.763 6.149 6.108 1.00 97.62 93 ASP A O 1
ATOM 702 N N . ALA A 1 94 ? -12.046 6.927 8.089 1.00 97.50 94 ALA A N 1
ATOM 703 C CA . ALA A 1 94 ? -10.684 7.200 7.637 1.00 97.50 94 ALA A CA 1
ATOM 704 C C . ALA A 1 94 ? -9.957 5.913 7.209 1.00 97.50 94 ALA A C 1
ATOM 706 O O . ALA A 1 94 ? -9.386 5.850 6.117 1.00 97.50 94 ALA A O 1
ATOM 707 N N . PHE A 1 95 ? -10.023 4.853 8.023 1.00 97.62 95 PHE A N 1
ATOM 708 C CA . PHE A 1 95 ? -9.416 3.560 7.695 1.00 97.62 95 PHE A CA 1
ATOM 709 C C . PHE A 1 95 ? -10.090 2.910 6.482 1.00 97.62 95 PHE A C 1
ATOM 711 O O . PHE A 1 95 ? -9.391 2.361 5.627 1.00 97.62 95 PHE A O 1
ATOM 718 N N . ARG A 1 96 ? -11.422 3.002 6.360 1.00 98.00 96 ARG A N 1
ATOM 719 C CA . ARG A 1 96 ? -12.152 2.494 5.188 1.00 98.00 96 ARG A CA 1
ATOM 720 C C . ARG A 1 96 ? -11.774 3.245 3.914 1.00 98.00 96 ARG A C 1
ATOM 722 O O . ARG A 1 96 ? -11.476 2.614 2.906 1.00 98.00 96 ARG A O 1
ATOM 729 N N . THR A 1 97 ? -11.678 4.570 3.983 1.00 97.62 97 THR A N 1
ATOM 730 C CA . THR A 1 97 ? -11.231 5.411 2.863 1.00 97.62 97 THR A CA 1
ATOM 731 C C . THR A 1 97 ? -9.822 5.028 2.410 1.00 97.62 97 THR A C 1
ATOM 733 O O . THR A 1 97 ? -9.589 4.804 1.219 1.00 97.62 97 THR A O 1
ATOM 736 N N . ALA A 1 98 ? -8.884 4.888 3.353 1.00 96.69 98 ALA A N 1
ATOM 737 C CA . ALA A 1 98 ? -7.520 4.478 3.042 1.00 96.69 98 ALA A CA 1
ATOM 738 C C . ALA A 1 98 ? -7.472 3.076 2.406 1.00 96.69 98 ALA A C 1
ATOM 740 O O . ALA A 1 98 ? -6.774 2.869 1.408 1.00 96.69 98 ALA A O 1
ATOM 741 N N . TYR A 1 99 ? -8.252 2.130 2.939 1.00 97.31 99 TYR A N 1
ATOM 742 C CA . TYR A 1 99 ? -8.396 0.791 2.372 1.00 97.31 99 TYR A CA 1
ATOM 743 C C . TYR A 1 99 ? -8.916 0.833 0.935 1.00 97.31 99 TYR A C 1
ATOM 745 O O . TYR A 1 99 ? -8.290 0.246 0.057 1.00 97.31 99 TYR A O 1
ATOM 753 N N . ASP A 1 100 ? -10.012 1.542 0.666 1.00 97.25 100 ASP A N 1
ATOM 754 C CA . ASP A 1 100 ? -10.648 1.568 -0.655 1.00 97.25 100 ASP A CA 1
ATOM 755 C C . ASP A 1 100 ? -9.712 2.140 -1.727 1.00 97.25 100 ASP A C 1
ATOM 757 O O . ASP A 1 100 ? -9.604 1.594 -2.833 1.00 97.25 100 ASP A O 1
ATOM 761 N N . ILE A 1 101 ? -8.969 3.198 -1.387 1.00 96.62 101 ILE A N 1
ATOM 762 C CA . ILE A 1 101 ? -7.950 3.794 -2.258 1.00 96.62 101 ILE A CA 1
ATOM 763 C C . ILE A 1 101 ? -6.861 2.763 -2.584 1.00 96.62 101 ILE A C 1
ATOM 765 O O . ILE A 1 101 ? -6.577 2.500 -3.760 1.00 96.62 101 ILE A O 1
ATOM 769 N N . LEU A 1 102 ? -6.258 2.150 -1.562 1.00 96.31 102 LEU A N 1
ATOM 770 C CA . LEU A 1 102 ? -5.167 1.190 -1.745 1.00 96.31 102 LEU A CA 1
ATOM 771 C C . LEU A 1 102 ? -5.640 -0.085 -2.449 1.00 96.31 102 LEU A C 1
ATOM 773 O O . LEU A 1 102 ? -4.963 -0.571 -3.355 1.00 96.31 102 LEU A O 1
ATOM 777 N N . HIS A 1 103 ? -6.823 -0.591 -2.108 1.00 96.50 103 HIS A N 1
ATOM 778 C CA . HIS A 1 103 ? -7.424 -1.771 -2.720 1.00 96.50 103 HIS A CA 1
ATOM 779 C C . HIS A 1 103 ? -7.693 -1.552 -4.211 1.00 96.50 103 HIS A C 1
ATOM 781 O O . HIS A 1 103 ? -7.357 -2.404 -5.043 1.00 96.50 103 HIS A O 1
ATOM 787 N N . ARG A 1 104 ? -8.228 -0.385 -4.590 1.00 97.19 104 ARG A N 1
ATOM 788 C CA . ARG A 1 104 ? -8.453 -0.018 -5.994 1.00 97.19 104 ARG A CA 1
ATOM 789 C C . ARG A 1 104 ? -7.147 0.035 -6.782 1.00 97.19 104 ARG A C 1
ATOM 791 O O . ARG A 1 104 ? -7.088 -0.469 -7.907 1.00 97.19 104 ARG A O 1
ATOM 798 N N . ARG A 1 105 ? -6.104 0.632 -6.202 1.00 97.44 105 ARG A N 1
ATOM 799 C CA . ARG A 1 105 ? -4.779 0.765 -6.824 1.00 97.44 105 ARG A CA 1
ATOM 800 C C . ARG A 1 105 ? -4.074 -0.585 -6.958 1.00 97.44 105 ARG A C 1
ATOM 802 O O . ARG A 1 105 ? -3.645 -0.930 -8.059 1.00 97.44 105 ARG A O 1
ATOM 809 N N . ALA A 1 106 ? -4.062 -1.394 -5.900 1.00 95.56 106 ALA A N 1
ATOM 810 C CA . ALA A 1 106 ? -3.529 -2.756 -5.919 1.00 95.56 106 ALA A CA 1
ATOM 811 C C . ALA A 1 106 ? -4.256 -3.632 -6.953 1.00 95.56 106 ALA A C 1
ATOM 813 O O . ALA A 1 106 ? -3.621 -4.295 -7.769 1.00 95.56 106 ALA A O 1
ATOM 814 N N . THR A 1 107 ? -5.588 -3.558 -7.012 1.00 95.88 107 THR A N 1
ATOM 815 C CA . THR A 1 107 ? -6.385 -4.274 -8.021 1.00 95.88 107 THR A CA 1
ATOM 816 C C . THR A 1 107 ? -6.056 -3.819 -9.444 1.00 95.88 107 THR A C 1
ATOM 818 O O . THR A 1 107 ? -6.030 -4.635 -10.364 1.00 95.88 107 THR A O 1
ATOM 821 N N . ALA A 1 108 ? -5.801 -2.525 -9.661 1.00 96.75 108 ALA A N 1
ATOM 822 C CA . ALA A 1 108 ? -5.390 -2.016 -10.967 1.00 96.75 108 ALA A CA 1
ATOM 823 C C . ALA A 1 108 ? -4.002 -2.533 -11.377 1.00 96.75 108 ALA A C 1
ATOM 825 O O . ALA A 1 108 ? -3.827 -2.891 -12.540 1.00 96.75 108 ALA A O 1
ATOM 826 N N . LEU A 1 109 ? -3.054 -2.616 -10.438 1.00 95.88 109 LEU A N 1
ATOM 827 C CA . LEU A 1 109 ? -1.727 -3.196 -10.666 1.00 95.88 109 LEU A CA 1
ATOM 828 C C . LEU A 1 109 ? -1.823 -4.681 -11.029 1.00 95.88 109 LEU A C 1
ATOM 830 O O . LEU A 1 109 ? -1.260 -5.108 -12.031 1.00 95.88 109 LEU A O 1
ATOM 834 N N . LEU A 1 110 ? -2.616 -5.454 -10.283 1.00 94.94 110 LEU A N 1
ATOM 835 C CA . LEU A 1 110 ? -2.805 -6.890 -10.519 1.00 94.94 110 LEU A CA 1
ATOM 836 C C . LEU A 1 110 ? -3.512 -7.219 -11.848 1.00 94.94 110 LEU A C 1
ATOM 838 O O . LEU A 1 110 ? -3.544 -8.382 -12.255 1.00 94.94 110 LEU A O 1
ATOM 842 N N . LYS A 1 111 ? -4.047 -6.227 -12.563 1.00 95.38 111 LYS A N 1
ATOM 843 C CA . LYS A 1 111 ? -4.590 -6.394 -13.921 1.00 95.38 111 LYS A CA 1
ATOM 844 C C . LYS A 1 111 ? -3.556 -6.168 -15.028 1.00 95.38 111 LYS A C 1
ATOM 846 O O . LYS A 1 111 ? -3.872 -6.414 -16.188 1.00 95.38 111 LYS A O 1
ATOM 851 N N . LEU A 1 112 ? -2.361 -5.681 -14.698 1.00 95.25 112 LEU A N 1
ATOM 852 C CA . LEU A 1 112 ? -1.287 -5.446 -15.660 1.00 95.25 112 LEU A CA 1
ATOM 853 C C . LEU A 1 112 ? -0.399 -6.693 -15.825 1.00 95.25 112 LEU A C 1
ATOM 855 O O . LEU A 1 112 ? -0.232 -7.439 -14.855 1.00 95.25 112 LEU A O 1
ATOM 859 N N . PRO A 1 113 ? 0.197 -6.897 -17.015 1.00 94.69 113 PRO A N 1
ATOM 860 C CA . PRO A 1 113 ? 1.209 -7.925 -17.258 1.00 94.69 113 PRO A CA 1
ATOM 861 C C . PRO A 1 113 ? 2.587 -7.431 -16.789 1.00 94.69 113 PRO A C 1
ATOM 863 O O . PRO A 1 113 ? 3.474 -7.149 -17.591 1.00 94.69 113 PRO A O 1
ATOM 866 N N . VAL A 1 114 ? 2.740 -7.233 -15.479 1.00 92.44 114 VAL A N 1
ATOM 867 C CA . VAL A 1 114 ? 3.950 -6.636 -14.879 1.00 92.44 114 VAL A CA 1
ATOM 868 C C . VAL A 1 114 ? 5.215 -7.452 -15.145 1.00 92.44 114 VAL A C 1
ATOM 870 O O . VAL A 1 114 ? 6.304 -6.899 -15.151 1.00 92.44 114 VAL A O 1
ATOM 873 N N . GLU A 1 115 ? 5.066 -8.746 -15.419 1.00 90.69 115 GLU A N 1
ATOM 874 C CA . GLU A 1 115 ? 6.146 -9.698 -15.672 1.00 90.69 115 GLU A CA 1
ATOM 875 C C . GLU A 1 115 ? 6.801 -9.499 -17.050 1.00 90.69 115 GLU A C 1
ATOM 877 O O . GLU A 1 115 ? 7.895 -10.002 -17.291 1.00 90.69 115 GLU A O 1
ATOM 882 N N . THR A 1 116 ? 6.132 -8.789 -17.966 1.00 93.56 116 THR A N 1
ATOM 883 C CA . THR A 1 116 ? 6.636 -8.510 -19.322 1.00 93.56 116 THR A CA 1
ATOM 884 C C . THR A 1 116 ? 6.990 -7.043 -19.540 1.00 93.56 116 THR A C 1
ATOM 886 O O . THR A 1 116 ? 7.404 -6.691 -20.640 1.00 93.56 116 THR A O 1
ATOM 889 N N . MET A 1 117 ? 6.761 -6.188 -18.541 1.00 95.31 117 MET A N 1
ATOM 890 C CA . MET A 1 117 ? 7.036 -4.756 -18.630 1.00 95.31 117 MET A CA 1
ATOM 891 C C . MET A 1 117 ? 8.511 -4.476 -18.371 1.00 95.31 117 MET A C 1
ATOM 893 O O . MET A 1 117 ? 9.103 -5.045 -17.453 1.00 95.31 117 MET A O 1
ATOM 897 N N . ASP A 1 118 ? 9.090 -3.547 -19.124 1.00 95.12 118 ASP A N 1
ATOM 898 C CA . ASP A 1 118 ? 10.380 -2.981 -18.741 1.00 95.12 118 ASP A CA 1
ATOM 899 C C . ASP A 1 118 ? 10.245 -2.010 -17.548 1.00 95.12 118 ASP A C 1
ATOM 901 O O . ASP A 1 118 ? 9.148 -1.628 -17.122 1.00 95.12 118 ASP A O 1
ATOM 905 N N . ALA A 1 119 ? 11.380 -1.595 -16.979 1.00 93.25 119 ALA A N 1
ATOM 906 C CA . ALA A 1 119 ? 11.397 -0.716 -15.811 1.00 93.25 119 ALA A CA 1
ATOM 907 C C . ALA A 1 119 ? 10.701 0.641 -16.057 1.00 93.25 119 ALA A C 1
ATOM 909 O O . ALA A 1 119 ? 10.098 1.206 -15.139 1.00 93.25 119 ALA A O 1
ATOM 910 N N . GLY A 1 120 ? 10.768 1.174 -17.281 1.00 96.00 120 GLY A N 1
ATOM 911 C CA . GLY A 1 120 ? 10.130 2.431 -17.666 1.00 96.00 120 GLY A CA 1
ATOM 912 C C . GLY A 1 120 ? 8.616 2.290 -17.815 1.00 96.00 120 GLY A C 1
ATOM 913 O O . GLY A 1 120 ? 7.863 3.122 -17.300 1.00 96.00 120 GLY A O 1
ATOM 914 N N . GLU A 1 121 ? 8.159 1.216 -18.456 1.00 96.75 121 GLU A N 1
ATOM 915 C CA . GLU A 1 121 ? 6.743 0.866 -18.587 1.00 96.75 121 GLU A CA 1
ATOM 916 C C . GLU A 1 121 ? 6.101 0.625 -17.220 1.00 96.75 121 GLU A C 1
ATOM 918 O O . GLU A 1 121 ? 5.042 1.191 -16.919 1.00 96.75 121 GLU A O 1
ATOM 923 N N . LEU A 1 122 ? 6.773 -0.148 -16.361 1.00 96.31 122 LEU A N 1
ATOM 924 C CA . LEU A 1 122 ? 6.328 -0.418 -14.999 1.00 96.31 122 LEU A CA 1
ATOM 925 C C . LEU A 1 122 ? 6.244 0.879 -14.188 1.00 96.31 122 LEU A C 1
ATOM 927 O O . LEU A 1 122 ? 5.221 1.141 -13.552 1.00 96.31 122 LEU A O 1
ATOM 931 N N . LYS A 1 123 ? 7.261 1.748 -14.267 1.00 96.31 123 LYS A N 1
ATOM 932 C CA . LYS A 1 123 ? 7.255 3.058 -13.598 1.00 96.31 123 LYS A CA 1
ATOM 933 C C . LYS A 1 123 ? 6.067 3.910 -14.034 1.00 96.31 123 LYS A C 1
ATOM 935 O O . LYS A 1 123 ? 5.320 4.407 -13.190 1.00 96.31 123 LYS A O 1
ATOM 940 N N . ALA A 1 124 ? 5.866 4.056 -15.342 1.00 96.75 124 ALA A N 1
ATOM 941 C CA . ALA A 1 124 ? 4.775 4.851 -15.896 1.00 96.75 124 ALA A CA 1
ATOM 942 C C . ALA A 1 124 ? 3.400 4.288 -15.500 1.00 96.75 124 ALA A C 1
ATOM 944 O O . ALA A 1 124 ? 2.459 5.040 -15.221 1.00 96.75 124 ALA A O 1
ATOM 945 N N . ALA A 1 125 ? 3.269 2.962 -15.449 1.00 97.12 125 ALA A N 1
ATOM 946 C CA . ALA A 1 125 ? 2.050 2.304 -15.015 1.00 97.12 125 ALA A CA 1
ATOM 947 C C . ALA A 1 125 ? 1.758 2.533 -13.526 1.00 97.12 125 ALA A C 1
ATOM 949 O O . ALA A 1 125 ? 0.629 2.905 -13.190 1.00 97.12 125 ALA A O 1
ATOM 950 N N . LEU A 1 126 ? 2.755 2.368 -12.654 1.00 96.69 126 LEU A N 1
ATOM 951 C CA . LEU A 1 126 ? 2.621 2.598 -11.215 1.00 96.69 126 LEU A CA 1
ATOM 952 C C . LEU A 1 126 ? 2.273 4.059 -10.905 1.00 96.69 126 LEU A C 1
ATOM 954 O O . LEU A 1 126 ? 1.354 4.308 -10.123 1.00 96.69 126 LEU A O 1
ATOM 958 N N . ASP A 1 127 ? 2.920 5.021 -11.563 1.00 96.12 127 ASP A N 1
ATOM 959 C CA . ASP A 1 127 ? 2.621 6.450 -11.393 1.00 96.12 127 ASP A CA 1
ATOM 960 C C . ASP A 1 127 ? 1.195 6.797 -11.828 1.00 96.12 127 ASP A C 1
ATOM 962 O O . ASP A 1 127 ? 0.494 7.568 -11.173 1.00 96.12 127 ASP A O 1
ATOM 966 N N . ARG A 1 128 ? 0.737 6.219 -12.944 1.00 96.56 128 ARG A N 1
ATOM 967 C CA . ARG A 1 128 ? -0.633 6.402 -13.435 1.00 96.56 128 ARG A CA 1
ATOM 968 C C . ARG A 1 128 ? -1.662 5.810 -12.478 1.00 96.56 128 ARG A C 1
ATOM 970 O O . ARG A 1 128 ? -2.747 6.371 -12.352 1.00 96.56 128 ARG A O 1
ATOM 977 N N . ILE A 1 129 ? -1.354 4.687 -11.830 1.00 96.69 129 ILE A N 1
ATOM 978 C CA . ILE A 1 129 ? -2.219 4.096 -10.802 1.00 96.69 129 ILE A CA 1
ATOM 979 C C . ILE A 1 129 ? -2.272 4.995 -9.562 1.00 96.69 129 ILE A C 1
ATOM 981 O O . ILE A 1 129 ? -3.361 5.209 -9.038 1.00 96.69 129 ILE A O 1
ATOM 985 N N . GLY A 1 130 ? -1.146 5.577 -9.142 1.00 92.88 130 GLY A N 1
ATOM 986 C CA . GLY A 1 130 ? -1.077 6.451 -7.964 1.00 92.88 130 GLY A CA 1
ATOM 987 C C . GLY A 1 130 ? -1.899 7.739 -8.064 1.00 92.88 130 GLY A C 1
ATOM 988 O O . GLY A 1 130 ? -2.233 8.325 -7.043 1.00 92.88 130 GLY A O 1
ATOM 989 N N . LYS A 1 131 ? -2.259 8.164 -9.282 1.00 87.69 131 LYS A N 1
ATOM 990 C CA . LYS A 1 131 ? -3.103 9.346 -9.543 1.00 87.69 131 LYS A CA 1
ATOM 991 C C . LYS A 1 131 ? -4.609 9.051 -9.568 1.00 87.69 131 LYS A C 1
ATOM 993 O O . LYS A 1 131 ? -5.391 9.976 -9.773 1.00 87.69 131 LYS A O 1
ATOM 998 N N . LYS A 1 132 ? -5.007 7.782 -9.450 1.00 73.12 132 LYS A N 1
ATOM 999 C CA . LYS A 1 132 ? -6.413 7.357 -9.369 1.00 73.12 132 LYS A CA 1
ATOM 1000 C C . LYS A 1 132 ? -6.896 7.298 -7.929 1.00 73.12 132 LYS A C 1
ATOM 1002 O O . LYS A 1 132 ? -8.133 7.370 -7.778 1.00 73.12 132 LYS A O 1
#

Foldseek 3Di:
DDPDDDDDADQDWPFADDVLLVVVCVVVPHDCVPPTYHHCVCQQDPPHDQEQEDEAADPVVVPDDDPPGPPNHQYYYQYADDLVPDDPVCSNVRSVRRCVLVVQLVVQLVVDPCVPDDSVRNNVSSHVSSVD

InterPro domains:
  IPR023485 Phosphotyrosine protein phosphatase I [PF01451] (3-111)
  IPR023485 Phosphotyrosine protein phosphatase I [SM00226] (2-112)
  IPR036196 Phosphotyrosine protein phosphatase I superfamily [SSF52788] (2-112)

pLDDT: mean 89.55, std 10.27, range [51.12, 98.0]